Protein AF-A0AAX2LAJ4-F1 (afdb_monomer)

Radius of gyration: 14.24 Å; Cα contacts (8 Å, |Δi|>4): 104; chains: 1; bounding box: 36×34×36 Å

Mean predicted aligned error: 6.88 Å

Sequence (122 aa):
MNKNYQQSLKFINKSLQECPKALTLDIRMLKLNKLIIELISERISFTEFQNSLRNFEEEIPLIDDPWYKFQIVYNLQQFDDIPFVCEKTYIDDYQDGLTKYYLLIPYKKYNFCIGLSPNWRY

Secondary structure (DSSP, 8-state):
----HHHHHHHHHHHHHHS-TT-HHHHHHHHHHHHHHHHHTTSS-HHHHHHHHHHHHTTGGG---HHHHHHHHHHHTTTS-----S-THHHH----TT--SEEEEEETTEEEEEE--GGG--

Structure (mmCIF, N/CA/C/O backbone):
data_AF-A0AAX2LAJ4-F1
#
_entry.id   AF-A0AAX2LAJ4-F1
#
loop_
_atom_site.group_PDB
_atom_site.id
_atom_site.type_symbol
_atom_site.label_atom_id
_atom_site.label_alt_id
_atom_site.label_comp_id
_atom_site.label_asym_id
_atom_site.label_entity_id
_atom_site.label_seq_id
_atom_site.pdbx_PDB_ins_code
_atom_site.Cartn_x
_atom_site.Cartn_y
_atom_site.Cartn_z
_atom_site.occupancy
_atom_site.B_iso_or_equiv
_atom_site.auth_seq_id
_atom_site.auth_comp_id
_atom_site.auth_asym_id
_atom_site.auth_atom_id
_atom_site.pdbx_PDB_model_num
ATOM 1 N N . MET A 1 1 ? -2.413 -12.089 19.310 1.00 44.41 1 MET A N 1
ATOM 2 C CA . MET A 1 1 ? -1.116 -11.467 18.952 1.00 44.41 1 MET A CA 1
ATOM 3 C C . MET A 1 1 ? -1.279 -9.956 18.974 1.00 44.41 1 MET A C 1
ATOM 5 O O . MET A 1 1 ? -2.073 -9.453 18.191 1.00 44.41 1 MET A O 1
ATOM 9 N N . ASN A 1 2 ? -0.563 -9.239 19.845 1.00 51.16 2 ASN A N 1
ATOM 10 C CA . ASN A 1 2 ? -0.451 -7.781 19.725 1.00 51.16 2 ASN A CA 1
ATOM 11 C C . ASN A 1 2 ? 0.332 -7.476 18.444 1.00 51.16 2 ASN A C 1
ATOM 13 O O . ASN A 1 2 ? 1.515 -7.799 18.349 1.00 51.16 2 ASN A O 1
ATOM 17 N N . LYS A 1 3 ? -0.339 -6.926 17.430 1.00 67.56 3 LYS A N 1
ATOM 18 C CA . LYS A 1 3 ? 0.310 -6.558 16.169 1.00 67.56 3 LYS A CA 1
ATOM 19 C C . LYS A 1 3 ? 1.205 -5.344 16.426 1.00 67.56 3 LYS A C 1
ATOM 21 O O . LYS A 1 3 ? 0.714 -4.260 16.724 1.00 67.56 3 LYS A O 1
ATOM 26 N N . ASN A 1 4 ? 2.522 -5.534 16.350 1.00 84.94 4 ASN A N 1
ATOM 27 C CA . ASN A 1 4 ? 3.492 -4.469 16.599 1.00 84.94 4 ASN A CA 1
ATOM 28 C C . ASN A 1 4 ? 3.726 -3.639 15.325 1.00 84.94 4 ASN A C 1
ATOM 30 O O . ASN A 1 4 ? 4.725 -3.790 14.614 1.00 84.94 4 ASN A O 1
ATOM 34 N N . TYR A 1 5 ? 2.773 -2.761 15.015 1.00 88.38 5 TYR A N 1
ATOM 35 C CA . TYR A 1 5 ? 2.865 -1.887 13.845 1.00 88.38 5 TYR A CA 1
ATOM 36 C C . TYR A 1 5 ? 4.003 -0.864 13.959 1.00 88.38 5 TYR A C 1
ATOM 38 O O . TYR A 1 5 ? 4.616 -0.510 12.955 1.00 88.38 5 TYR A O 1
ATOM 46 N N . GLN A 1 6 ? 4.384 -0.469 15.178 1.00 89.25 6 GLN A N 1
ATOM 47 C CA . GLN A 1 6 ? 5.556 0.380 15.406 1.00 89.25 6 GLN A CA 1
ATOM 48 C C . GLN A 1 6 ? 6.851 -0.302 14.944 1.00 89.25 6 GLN A C 1
ATOM 50 O O . GLN A 1 6 ? 7.673 0.312 14.262 1.00 89.25 6 GLN A O 1
ATOM 55 N N . GLN A 1 7 ? 7.029 -1.580 15.278 1.00 91.75 7 GLN A N 1
ATOM 56 C CA . GLN A 1 7 ? 8.165 -2.368 14.806 1.00 91.75 7 GLN A CA 1
ATOM 57 C C . GLN A 1 7 ? 8.110 -2.582 13.289 1.00 91.75 7 GLN A C 1
ATOM 59 O O . GLN A 1 7 ? 9.142 -2.488 12.628 1.00 91.75 7 GLN A O 1
ATOM 64 N N . SER A 1 8 ? 6.914 -2.785 12.733 1.00 91.12 8 SER A N 1
ATOM 65 C CA . SER A 1 8 ? 6.714 -2.885 11.281 1.00 91.12 8 SER A CA 1
ATOM 66 C C . SER A 1 8 ? 7.184 -1.610 10.568 1.00 91.12 8 SER A C 1
ATOM 68 O O . SER A 1 8 ? 7.982 -1.688 9.639 1.00 91.12 8 SER A O 1
ATOM 70 N N . LEU A 1 9 ? 6.802 -0.426 11.063 1.00 93.69 9 LEU A N 1
ATOM 71 C CA . LEU A 1 9 ? 7.283 0.857 10.535 1.00 93.69 9 LEU A CA 1
ATOM 72 C C . LEU A 1 9 ? 8.797 1.020 10.672 1.00 93.69 9 LEU A C 1
ATOM 74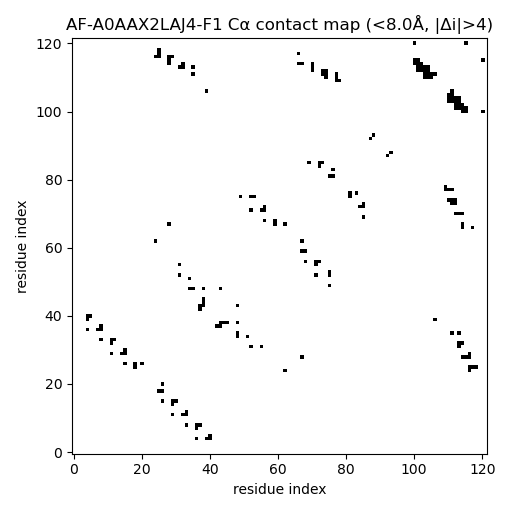 O O . LEU A 1 9 ? 9.436 1.551 9.766 1.00 93.69 9 LEU A O 1
ATOM 78 N N . LYS A 1 10 ? 9.392 0.568 11.784 1.00 94.06 10 LYS A N 1
ATOM 79 C CA . LYS A 1 10 ? 10.851 0.603 11.964 1.00 94.06 10 LYS A CA 1
ATOM 80 C C . LYS A 1 10 ? 11.556 -0.213 10.879 1.00 94.06 10 LYS A C 1
ATOM 82 O O . LYS A 1 10 ? 12.507 0.286 10.284 1.00 94.06 10 LYS A O 1
ATOM 87 N N . PHE A 1 11 ? 11.083 -1.429 10.608 1.00 93.06 11 PHE A N 1
ATOM 88 C CA . PHE A 1 11 ? 11.656 -2.272 9.560 1.00 93.06 11 PHE A CA 1
ATOM 89 C C . PHE A 1 11 ? 11.432 -1.690 8.168 1.00 93.06 11 PHE A C 1
ATOM 91 O O . PHE A 1 11 ? 12.395 -1.571 7.424 1.00 93.06 11 PHE A O 1
ATOM 98 N N . ILE A 1 12 ? 10.221 -1.226 7.851 1.00 93.88 12 ILE A N 1
ATOM 99 C CA . ILE A 1 12 ? 9.923 -0.606 6.552 1.00 93.88 12 ILE A CA 1
ATOM 100 C C . ILE A 1 12 ? 10.813 0.619 6.301 1.00 93.88 12 ILE A C 1
ATOM 102 O O . ILE A 1 12 ? 11.389 0.750 5.224 1.00 93.88 12 ILE A O 1
ATOM 106 N N . ASN A 1 13 ? 10.971 1.506 7.289 1.00 94.88 13 ASN A N 1
ATOM 107 C CA . ASN A 1 13 ? 11.835 2.680 7.145 1.00 94.88 13 ASN A CA 1
ATOM 108 C C . ASN A 1 13 ? 13.307 2.291 6.960 1.00 94.88 13 ASN A C 1
ATOM 110 O O . ASN A 1 13 ? 13.984 2.897 6.135 1.00 94.88 13 ASN A O 1
ATOM 114 N N . LYS A 1 14 ? 13.790 1.272 7.684 1.00 95.12 14 LYS A N 1
ATOM 115 C CA . LYS A 1 14 ? 15.147 0.744 7.497 1.00 95.12 14 LYS A CA 1
ATOM 116 C C . LYS A 1 14 ? 15.324 0.161 6.090 1.00 95.12 14 LYS A C 1
ATOM 118 O O . LYS A 1 14 ? 16.273 0.517 5.403 1.00 95.12 14 LYS A O 1
ATOM 123 N N . SER A 1 15 ? 14.375 -0.646 5.621 1.00 92.62 15 SER A N 1
ATOM 124 C CA . SER A 1 15 ? 14.391 -1.197 4.263 1.00 92.62 15 SER A CA 1
ATOM 125 C C . SER A 1 15 ? 14.383 -0.100 3.201 1.00 92.62 15 SER A C 1
ATOM 127 O O . SER A 1 15 ? 15.145 -0.187 2.253 1.00 92.62 15 SER A O 1
ATOM 129 N N . LEU A 1 16 ? 13.600 0.971 3.366 1.00 93.62 16 LEU A N 1
ATOM 130 C CA . LEU A 1 16 ? 13.609 2.113 2.441 1.00 93.62 16 LEU A CA 1
ATOM 131 C C . LEU A 1 16 ? 14.948 2.869 2.413 1.00 93.62 16 LEU A C 1
ATOM 133 O O . LEU A 1 16 ? 15.272 3.476 1.396 1.00 93.62 16 LEU A O 1
ATOM 137 N N . GLN A 1 17 ? 15.704 2.861 3.513 1.00 94.69 17 GLN A N 1
ATOM 138 C CA . GLN A 1 17 ? 17.035 3.472 3.584 1.00 94.69 17 GLN A CA 1
ATOM 139 C C . GLN A 1 17 ? 18.112 2.594 2.938 1.00 94.69 17 GLN A C 1
ATOM 141 O O . GLN A 1 17 ? 19.025 3.118 2.306 1.00 94.69 17 GLN A O 1
ATOM 146 N N . GLU A 1 18 ? 18.009 1.276 3.108 1.00 92.88 18 GLU A N 1
ATOM 147 C CA . GLU A 1 18 ? 19.014 0.308 2.652 1.00 92.88 18 GLU A CA 1
ATOM 148 C C . GLU A 1 18 ? 18.750 -0.216 1.232 1.00 92.88 18 GLU A C 1
ATOM 150 O O . GLU A 1 18 ? 19.674 -0.696 0.577 1.00 92.88 18 GLU A O 1
ATOM 155 N N . CYS A 1 19 ? 17.512 -0.122 0.734 1.00 89.31 19 CYS A N 1
ATOM 156 C CA . CYS A 1 19 ? 17.139 -0.618 -0.586 1.00 89.31 19 CYS A CA 1
ATOM 157 C C . CYS A 1 19 ? 17.902 0.141 -1.691 1.00 89.31 19 CYS A C 1
ATOM 159 O O . CYS A 1 19 ? 17.824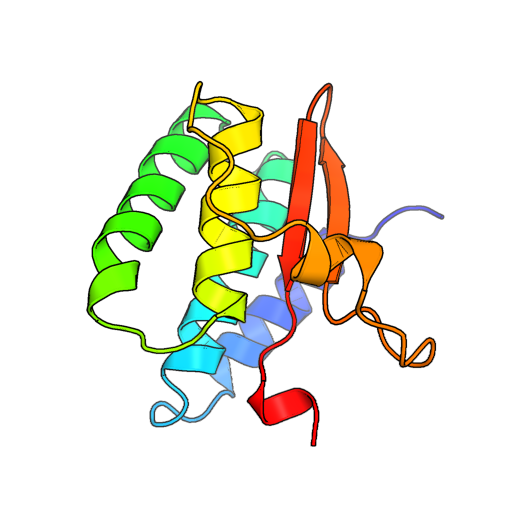 1.375 -1.760 1.00 89.31 19 CYS A O 1
ATOM 161 N N . PRO A 1 20 ? 18.627 -0.567 -2.580 1.00 91.50 20 PRO A N 1
ATOM 162 C CA . PRO A 1 20 ? 19.291 0.053 -3.717 1.00 91.50 20 PRO A CA 1
ATOM 163 C C . PRO A 1 20 ? 18.316 0.874 -4.562 1.00 91.50 20 PRO A C 1
ATOM 165 O O . PRO A 1 20 ? 17.264 0.387 -4.965 1.00 91.50 20 PRO A O 1
ATOM 168 N N . LYS A 1 21 ? 18.698 2.106 -4.916 1.00 89.06 21 LYS A N 1
ATOM 169 C CA . LYS A 1 21 ? 17.843 3.029 -5.690 1.00 89.06 21 LYS A CA 1
ATOM 170 C C . LYS A 1 21 ? 17.405 2.485 -7.057 1.00 89.06 21 LYS A C 1
ATOM 172 O O . LYS A 1 21 ? 16.408 2.951 -7.594 1.00 89.06 21 LYS A O 1
ATOM 177 N N . ALA A 1 22 ? 18.152 1.526 -7.608 1.00 89.06 22 ALA A N 1
ATOM 178 C CA . ALA A 1 22 ? 17.820 0.844 -8.856 1.00 89.06 22 ALA A CA 1
ATOM 179 C C . ALA A 1 22 ? 16.593 -0.081 -8.730 1.00 89.06 22 ALA A C 1
ATOM 181 O O . ALA A 1 22 ? 15.932 -0.345 -9.729 1.00 89.06 22 ALA A O 1
ATOM 182 N N . LEU A 1 23 ? 16.259 -0.538 -7.518 1.00 88.31 23 LEU A N 1
ATOM 183 C CA . LEU A 1 23 ? 15.092 -1.376 -7.235 1.00 88.31 23 LEU A CA 1
ATOM 184 C C . LEU A 1 23 ? 13.836 -0.508 -7.076 1.00 88.31 23 LEU A C 1
ATOM 186 O O . LEU A 1 23 ? 13.249 -0.379 -6.000 1.00 88.31 23 LEU A O 1
ATOM 190 N N . THR A 1 24 ? 13.450 0.160 -8.161 1.00 88.69 24 THR A N 1
ATOM 191 C CA . THR A 1 24 ? 12.367 1.152 -8.161 1.00 88.69 24 THR A CA 1
ATOM 192 C C . THR A 1 24 ? 11.028 0.548 -7.740 1.00 88.69 24 THR A C 1
ATOM 194 O O . THR A 1 24 ? 10.345 1.141 -6.905 1.00 88.69 24 THR A O 1
ATOM 197 N N . LEU A 1 25 ? 10.678 -0.642 -8.239 1.00 88.25 25 LEU A N 1
ATOM 198 C CA . LEU A 1 25 ? 9.447 -1.354 -7.878 1.00 88.25 25 LEU A CA 1
ATOM 199 C C . LEU A 1 25 ? 9.405 -1.716 -6.386 1.00 88.25 25 LEU A C 1
ATOM 201 O O . LEU A 1 25 ? 8.407 -1.455 -5.716 1.00 88.25 25 LEU A O 1
ATOM 205 N N . ASP A 1 26 ? 10.504 -2.237 -5.837 1.00 88.81 26 ASP A N 1
ATOM 206 C CA . ASP A 1 26 ? 10.627 -2.564 -4.414 1.00 88.81 26 ASP A CA 1
ATOM 207 C C . ASP A 1 26 ? 10.400 -1.340 -3.530 1.00 88.81 26 ASP A C 1
ATOM 209 O O . ASP A 1 26 ? 9.639 -1.390 -2.564 1.00 88.81 26 ASP A O 1
ATOM 213 N N . ILE A 1 27 ? 11.023 -0.213 -3.886 1.00 91.88 27 ILE A N 1
ATOM 214 C CA . ILE A 1 27 ? 10.857 1.052 -3.169 1.00 91.88 27 ILE A CA 1
ATOM 215 C C . ILE A 1 27 ? 9.394 1.504 -3.222 1.00 91.88 27 ILE A C 1
ATOM 217 O O . ILE A 1 27 ? 8.858 1.960 -2.209 1.00 91.88 27 ILE A O 1
ATOM 221 N N . ARG A 1 28 ? 8.729 1.381 -4.377 1.00 92.12 28 ARG A N 1
ATOM 222 C CA . ARG A 1 28 ? 7.311 1.737 -4.540 1.00 92.12 28 ARG A CA 1
ATOM 223 C C . ARG A 1 28 ? 6.408 0.857 -3.678 1.00 92.12 28 ARG A C 1
ATOM 225 O O . ARG A 1 28 ? 5.609 1.393 -2.912 1.00 92.12 28 ARG A O 1
ATOM 232 N N . MET A 1 29 ? 6.593 -0.461 -3.708 1.00 91.69 29 MET A N 1
ATOM 233 C CA . MET A 1 29 ? 5.831 -1.392 -2.870 1.00 91.69 29 MET A CA 1
ATOM 234 C C . MET A 1 29 ? 6.088 -1.184 -1.373 1.00 91.69 29 MET A C 1
ATOM 236 O O . MET A 1 29 ? 5.147 -1.188 -0.581 1.00 91.69 29 MET A O 1
ATOM 240 N N . LEU A 1 30 ? 7.333 -0.916 -0.964 1.00 93.31 30 LEU A N 1
ATOM 241 C CA . LEU A 1 30 ? 7.659 -0.574 0.425 1.00 93.31 30 LEU A CA 1
ATOM 242 C C . LEU A 1 30 ? 6.962 0.714 0.875 1.00 93.31 30 LEU A C 1
ATOM 244 O O . LEU A 1 30 ? 6.467 0.773 2.001 1.00 93.31 30 LEU A O 1
ATOM 248 N N . LYS A 1 31 ? 6.886 1.736 0.012 1.00 95.31 31 LYS A N 1
ATOM 249 C CA . LYS A 1 31 ? 6.143 2.972 0.302 1.00 95.31 31 LYS A CA 1
ATOM 250 C C . LYS A 1 31 ? 4.636 2.725 0.409 1.00 95.31 31 LYS A C 1
ATOM 252 O O . LYS A 1 31 ? 4.016 3.264 1.321 1.00 95.31 31 LYS A O 1
ATOM 257 N N . LEU A 1 32 ? 4.062 1.887 -0.453 1.00 95.38 32 LEU A N 1
ATOM 258 C CA . LEU A 1 32 ? 2.647 1.517 -0.377 1.00 95.38 32 LEU A CA 1
ATOM 259 C C . LEU A 1 32 ? 2.336 0.739 0.913 1.00 95.38 32 LEU A C 1
ATOM 261 O O . LEU A 1 32 ? 1.395 1.066 1.634 1.00 95.38 32 LEU A O 1
ATOM 265 N N . ASN A 1 33 ? 3.183 -0.229 1.274 1.00 94.88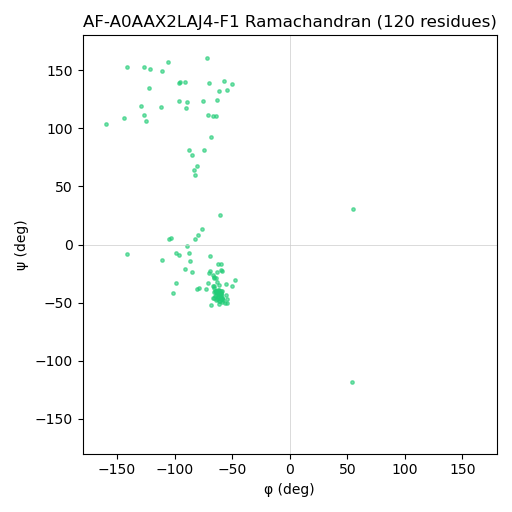 33 ASN A N 1
ATOM 266 C CA . ASN A 1 33 ? 3.080 -0.937 2.550 1.00 94.88 33 ASN A CA 1
ATOM 267 C C . ASN A 1 33 ? 3.199 0.024 3.737 1.00 94.88 33 ASN A C 1
ATOM 269 O O . ASN A 1 33 ? 2.423 -0.073 4.686 1.00 94.88 33 ASN A O 1
ATOM 273 N N . LYS A 1 34 ? 4.145 0.970 3.682 1.00 96.31 34 LYS A N 1
ATOM 274 C CA . LYS A 1 34 ? 4.309 2.003 4.710 1.00 96.31 34 LYS A CA 1
ATOM 275 C C . LYS A 1 34 ? 3.018 2.791 4.911 1.00 96.31 34 LYS A C 1
ATOM 277 O O . LYS A 1 34 ? 2.566 2.888 6.046 1.00 96.31 34 LYS A O 1
ATOM 282 N N . LEU A 1 35 ? 2.425 3.279 3.822 1.00 97.56 35 LEU A N 1
ATOM 283 C CA . LEU A 1 35 ? 1.198 4.073 3.831 1.00 97.56 35 LEU A CA 1
ATOM 284 C C . LEU A 1 35 ? 0.052 3.334 4.549 1.00 97.56 35 LEU A C 1
ATOM 286 O O . LEU A 1 35 ? -0.635 3.903 5.395 1.00 97.56 35 LEU A O 1
ATOM 290 N N . ILE A 1 36 ? -0.106 2.037 4.274 1.00 96.19 36 ILE A N 1
ATOM 291 C CA . ILE A 1 36 ? -1.122 1.188 4.915 1.00 96.19 36 ILE A CA 1
ATOM 292 C C . ILE A 1 36 ? -0.844 1.020 6.412 1.00 96.19 36 ILE A C 1
ATOM 294 O O . ILE A 1 36 ? -1.747 1.170 7.235 1.00 96.19 36 ILE A O 1
ATOM 298 N N . ILE A 1 37 ? 0.405 0.736 6.793 1.00 95.69 37 ILE A N 1
ATOM 299 C CA . ILE A 1 37 ? 0.766 0.586 8.208 1.00 95.69 37 ILE A CA 1
ATOM 300 C C . ILE A 1 37 ? 0.626 1.916 8.960 1.00 95.69 37 ILE A C 1
ATOM 302 O O . ILE A 1 37 ? 0.214 1.904 10.120 1.00 95.69 37 ILE A O 1
ATOM 306 N N . GLU A 1 38 ? 0.922 3.055 8.333 1.00 96.75 38 GLU A N 1
ATOM 307 C CA . GLU A 1 38 ? 0.707 4.384 8.916 1.00 96.75 38 GLU A CA 1
ATOM 308 C C . GLU A 1 38 ? -0.777 4.651 9.181 1.00 96.75 38 GLU A C 1
ATOM 310 O O . GLU A 1 38 ? -1.106 5.117 10.274 1.00 96.75 38 GLU A O 1
ATOM 315 N N . LEU A 1 39 ? -1.668 4.273 8.255 1.00 96.69 39 LEU A N 1
ATOM 316 C CA . LEU A 1 39 ? -3.116 4.354 8.467 1.00 96.69 39 LEU A CA 1
ATOM 317 C C . LEU A 1 39 ? -3.562 3.472 9.639 1.00 96.69 39 LEU A C 1
ATOM 319 O O . LEU A 1 39 ? -4.256 3.932 10.544 1.00 96.69 39 LEU A O 1
ATOM 323 N N . ILE A 1 40 ? -3.162 2.199 9.638 1.00 94.12 40 ILE A N 1
ATOM 324 C CA . ILE A 1 40 ? -3.583 1.227 10.660 1.00 94.12 40 ILE A CA 1
ATOM 325 C C . ILE A 1 40 ? -3.033 1.594 12.043 1.00 94.12 40 ILE A C 1
ATOM 327 O O . ILE A 1 40 ? -3.656 1.297 13.060 1.00 94.12 40 ILE A O 1
ATOM 331 N N . SER A 1 41 ? -1.876 2.256 12.079 1.00 93.19 41 SER A N 1
ATOM 332 C CA . SER A 1 41 ? -1.272 2.797 13.300 1.00 93.19 41 SER A CA 1
ATOM 333 C C . SER A 1 41 ? -1.850 4.154 13.713 1.00 93.19 41 SER A C 1
ATOM 335 O O . SER A 1 41 ? -1.306 4.764 14.631 1.00 93.19 41 SER A O 1
ATOM 337 N N . GLU A 1 42 ? -2.872 4.652 13.010 1.00 93.44 42 GLU A N 1
ATOM 338 C CA . GLU A 1 42 ? -3.520 5.952 13.236 1.00 93.44 42 GLU A CA 1
ATOM 339 C C . GLU A 1 42 ? -2.542 7.142 13.216 1.00 93.44 42 GLU A C 1
ATOM 341 O O . GLU A 1 42 ? -2.745 8.151 13.886 1.00 93.44 42 GLU A O 1
ATOM 346 N N . ARG A 1 43 ? -1.459 7.030 12.435 1.00 95.69 43 ARG A N 1
ATOM 347 C CA . ARG A 1 43 ? -0.474 8.109 12.235 1.00 95.69 43 ARG A CA 1
ATOM 348 C C . ARG A 1 43 ? -0.873 9.083 11.138 1.00 95.69 43 ARG A C 1
ATOM 350 O O . ARG A 1 43 ? -0.393 10.210 11.134 1.00 95.69 43 ARG A O 1
ATOM 357 N N . ILE A 1 44 ? -1.709 8.619 10.219 1.00 97.38 44 ILE A N 1
ATOM 358 C CA . ILE A 1 44 ? -2.353 9.424 9.187 1.00 97.38 44 ILE A CA 1
ATOM 359 C C . ILE A 1 44 ? -3.857 9.186 9.256 1.00 97.38 44 ILE A C 1
ATOM 361 O O . ILE A 1 44 ? -4.329 8.127 9.682 1.00 97.38 44 ILE A O 1
ATOM 365 N N . SER A 1 45 ? -4.613 10.182 8.826 1.00 96.75 45 SER A N 1
ATOM 366 C CA . SER A 1 45 ? -6.054 10.089 8.669 1.00 96.75 45 SER A CA 1
ATOM 367 C C . SER A 1 45 ? -6.434 9.211 7.475 1.00 96.75 45 SER A C 1
ATOM 369 O O . SER A 1 45 ? -5.663 8.987 6.540 1.00 96.75 45 SER A O 1
ATOM 371 N N . 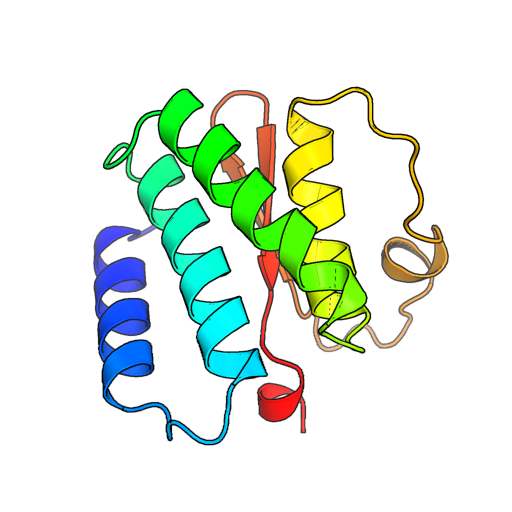PHE A 1 46 ? -7.682 8.743 7.481 1.00 95.06 46 PHE A N 1
ATOM 372 C CA . PHE A 1 46 ? -8.240 8.005 6.352 1.00 95.06 46 PHE A CA 1
ATOM 373 C C . PHE A 1 46 ? -8.245 8.843 5.065 1.00 95.06 46 PHE A C 1
ATOM 375 O O . PHE A 1 46 ? -7.880 8.341 4.011 1.00 95.06 46 PHE A O 1
ATOM 382 N N . THR A 1 47 ? -8.573 10.134 5.154 1.00 94.56 47 THR A N 1
ATOM 383 C CA . THR A 1 47 ? -8.571 11.048 4.004 1.00 94.56 47 THR A CA 1
ATOM 384 C C . THR A 1 47 ? -7.169 11.232 3.416 1.00 94.56 47 THR A C 1
ATOM 386 O O . THR A 1 47 ? -6.998 11.177 2.201 1.00 94.56 47 THR A O 1
ATOM 389 N N . GLU A 1 48 ? -6.145 11.399 4.261 1.00 96.56 48 GLU A N 1
ATOM 390 C CA . GLU A 1 48 ? -4.745 11.472 3.810 1.00 96.56 48 GLU A CA 1
ATOM 391 C C . GLU A 1 48 ? -4.300 10.176 3.129 1.00 96.56 48 GLU A C 1
ATOM 393 O O . GLU A 1 48 ? -3.609 10.222 2.109 1.00 96.56 48 GLU A O 1
ATOM 398 N N . PHE A 1 49 ? -4.727 9.025 3.655 1.00 96.81 49 PHE A N 1
ATOM 399 C CA . PHE A 1 49 ? -4.485 7.729 3.034 1.00 96.81 49 PHE A CA 1
ATOM 400 C C . PHE A 1 49 ? -5.131 7.627 1.648 1.00 96.81 49 PHE A C 1
ATOM 402 O O . PHE A 1 49 ? -4.449 7.256 0.698 1.00 96.81 49 PHE A O 1
ATOM 409 N N . GLN A 1 50 ? -6.411 7.995 1.515 1.00 94.75 50 GLN A N 1
ATOM 410 C CA . GLN A 1 50 ? -7.136 7.955 0.239 1.00 94.75 50 GLN A CA 1
ATOM 411 C C . GLN A 1 50 ? -6.451 8.821 -0.821 1.00 94.75 50 GLN A C 1
ATOM 413 O O . GLN A 1 50 ? -6.165 8.343 -1.915 1.00 94.75 50 GLN A O 1
ATOM 418 N N . ASN A 1 51 ? -6.129 10.071 -0.476 1.00 93.56 51 ASN A N 1
ATOM 419 C CA . ASN A 1 51 ? -5.442 10.991 -1.383 1.00 93.56 51 ASN A CA 1
ATOM 420 C C . ASN A 1 51 ? -4.065 10.453 -1.788 1.00 93.56 51 ASN A C 1
ATOM 422 O O . ASN A 1 51 ? -3.700 10.487 -2.959 1.00 93.56 51 ASN A O 1
ATOM 426 N N . SER A 1 52 ? -3.312 9.913 -0.826 1.00 96.31 52 SER A N 1
ATOM 427 C CA . SER A 1 52 ? -1.998 9.334 -1.102 1.00 96.31 52 SER A CA 1
ATOM 428 C C . SER A 1 52 ? -2.097 8.101 -1.996 1.00 96.31 52 SER A C 1
ATOM 430 O O . SER A 1 52 ? -1.270 7.947 -2.886 1.00 96.31 52 SER A O 1
ATOM 432 N N . LEU A 1 53 ? -3.099 7.238 -1.793 1.00 95.00 53 LEU A N 1
ATOM 433 C CA . LEU A 1 53 ? -3.287 6.023 -2.586 1.00 95.00 53 LEU A CA 1
ATOM 434 C C . LEU A 1 53 ? -3.653 6.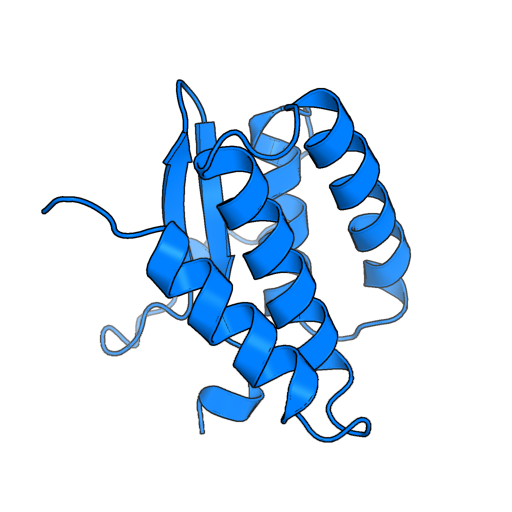334 -4.044 1.00 95.00 53 LEU A C 1
ATOM 436 O O . LEU A 1 53 ? -3.165 5.645 -4.935 1.00 95.00 53 LEU A O 1
ATOM 440 N N . ARG A 1 54 ? -4.425 7.398 -4.305 1.00 92.00 54 ARG A N 1
ATOM 441 C CA . ARG A 1 54 ? -4.702 7.861 -5.679 1.00 92.00 54 ARG A CA 1
ATOM 442 C C . ARG A 1 54 ? -3.430 8.273 -6.425 1.00 92.00 54 ARG A C 1
ATOM 444 O O . ARG A 1 54 ? -3.288 7.952 -7.595 1.00 92.00 54 ARG A O 1
ATOM 451 N N . ASN A 1 55 ? -2.445 8.858 -5.742 1.00 91.56 55 ASN A N 1
ATOM 452 C CA . ASN A 1 55 ? -1.153 9.151 -6.378 1.00 91.56 55 ASN A CA 1
ATOM 453 C C . ASN A 1 55 ? -0.416 7.871 -6.819 1.00 91.56 55 ASN A C 1
ATOM 455 O O . ASN A 1 55 ? 0.301 7.894 -7.811 1.00 91.56 55 ASN A O 1
ATOM 459 N N . PHE A 1 56 ? -0.575 6.749 -6.104 1.00 92.19 56 PHE A N 1
ATOM 460 C CA . PHE A 1 56 ? -0.024 5.460 -6.550 1.00 92.19 56 PHE A CA 1
ATOM 461 C C . PHE A 1 56 ? -0.786 4.905 -7.764 1.00 92.19 56 PHE A C 1
ATOM 463 O O . PHE A 1 56 ? -0.175 4.266 -8.618 1.00 92.19 56 PHE A O 1
ATOM 470 N N . GLU A 1 57 ? -2.096 5.151 -7.861 1.00 88.50 57 GLU A N 1
ATOM 471 C CA . GLU A 1 57 ? -2.928 4.752 -9.006 1.00 88.50 57 GLU A CA 1
ATOM 472 C C . GLU A 1 57 ? -2.444 5.382 -10.315 1.00 88.50 57 GLU A C 1
ATOM 474 O O . GLU A 1 57 ? -2.301 4.686 -11.320 1.00 88.50 57 GLU A O 1
ATOM 479 N N . GLU A 1 58 ? -2.102 6.671 -10.282 1.00 87.50 58 GLU A N 1
ATOM 480 C CA . GLU A 1 58 ? -1.548 7.402 -11.430 1.00 87.50 58 GLU A CA 1
ATOM 481 C C . GLU A 1 58 ? -0.224 6.803 -11.941 1.00 87.50 58 GLU A C 1
ATOM 483 O O . GLU A 1 58 ? 0.142 6.991 -13.101 1.00 87.50 58 GLU A O 1
ATOM 488 N N . GLU A 1 59 ? 0.487 6.043 -11.104 1.00 86.44 59 GLU A N 1
ATOM 489 C CA . GLU A 1 59 ? 1.748 5.386 -11.458 1.00 86.44 59 GLU A CA 1
ATOM 490 C C . GLU A 1 59 ? 1.551 4.009 -12.106 1.00 86.44 59 GLU A C 1
ATOM 492 O O . GLU A 1 59 ? 2.497 3.486 -12.696 1.00 86.44 59 GLU A O 1
ATOM 497 N N . ILE A 1 60 ? 0.350 3.417 -12.035 1.00 82.31 60 ILE A N 1
ATOM 498 C CA . ILE A 1 60 ? 0.062 2.086 -12.600 1.00 82.31 60 ILE A CA 1
ATOM 499 C C . ILE A 1 60 ? 0.430 1.994 -14.090 1.00 82.31 60 ILE A C 1
ATOM 501 O O . ILE A 1 60 ? 1.106 1.033 -14.451 1.00 82.31 60 ILE A O 1
ATOM 505 N N . PRO A 1 61 ? 0.068 2.952 -14.972 1.00 80.88 61 PRO A N 1
ATOM 506 C CA . PRO A 1 61 ? 0.425 2.871 -16.392 1.00 80.88 61 PRO A CA 1
ATOM 507 C C . PRO A 1 61 ? 1.937 2.890 -16.660 1.00 80.88 61 PRO A C 1
ATOM 509 O O . PRO A 1 61 ? 2.366 2.558 -17.761 1.00 80.88 61 PRO A O 1
ATOM 512 N N . LEU A 1 62 ? 2.742 3.304 -15.676 1.00 83.62 62 LEU A N 1
ATOM 513 C CA . LEU A 1 62 ? 4.197 3.415 -15.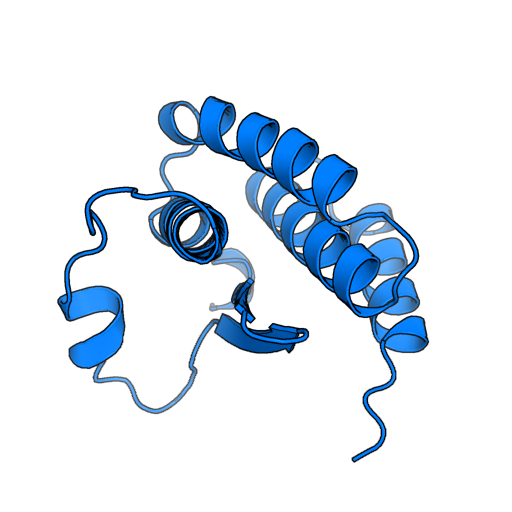773 1.00 83.62 62 LEU A CA 1
ATOM 514 C C . LEU A 1 62 ? 4.924 2.181 -15.214 1.00 83.62 62 LEU A C 1
ATOM 516 O O . LEU A 1 62 ? 6.144 2.086 -15.349 1.00 83.62 62 LEU A O 1
ATOM 520 N N . ILE A 1 63 ? 4.206 1.267 -14.554 1.00 80.69 63 ILE A N 1
ATOM 521 C CA . ILE A 1 63 ? 4.762 0.108 -13.852 1.00 80.69 63 ILE A CA 1
ATOM 522 C C . ILE A 1 63 ? 4.086 -1.159 -14.381 1.00 80.69 63 ILE A C 1
ATOM 524 O O . ILE A 1 63 ? 2.944 -1.460 -14.041 1.00 80.69 63 ILE A O 1
ATOM 528 N N . ASP A 1 64 ? 4.823 -1.928 -15.180 1.00 75.06 64 ASP A N 1
ATOM 529 C CA . ASP A 1 64 ? 4.366 -3.210 -15.729 1.00 75.06 64 ASP A CA 1
ATOM 530 C C . ASP A 1 64 ? 4.559 -4.354 -14.715 1.00 75.06 64 ASP A C 1
ATOM 532 O O . ASP A 1 64 ? 5.324 -5.291 -14.934 1.00 75.06 64 ASP A O 1
ATOM 536 N N . ASP A 1 65 ? 3.917 -4.235 -13.544 1.00 80.94 65 ASP A N 1
ATOM 537 C CA . ASP A 1 65 ? 3.875 -5.300 -12.537 1.00 80.94 65 ASP A CA 1
ATOM 538 C C . ASP A 1 65 ? 2.431 -5.588 -12.084 1.00 80.94 65 ASP A C 1
ATOM 540 O O . ASP A 1 65 ? 1.760 -4.718 -11.508 1.00 80.94 65 ASP A O 1
ATOM 544 N N . PRO A 1 66 ? 1.930 -6.821 -12.294 1.00 78.62 66 PRO A N 1
ATOM 545 C CA . PRO A 1 66 ? 0.550 -7.169 -11.972 1.00 78.62 66 PRO A CA 1
ATOM 546 C C . PRO A 1 66 ? 0.269 -7.142 -10.465 1.00 78.62 66 PRO A C 1
ATOM 548 O O . PRO A 1 66 ? -0.867 -6.898 -10.060 1.00 78.62 66 PRO A O 1
ATOM 551 N N . TRP A 1 67 ? 1.282 -7.345 -9.618 1.00 80.62 67 TRP A N 1
ATOM 552 C CA . TRP A 1 67 ? 1.102 -7.396 -8.167 1.00 80.62 67 TRP A CA 1
ATOM 553 C C . TRP A 1 67 ? 1.019 -6.018 -7.529 1.00 80.62 67 TRP A C 1
ATOM 555 O O . TRP A 1 67 ? 0.207 -5.802 -6.630 1.00 80.62 67 TRP A O 1
ATOM 565 N N . TYR A 1 68 ? 1.815 -5.078 -8.019 1.00 85.06 68 TYR A N 1
ATOM 566 C CA . TYR A 1 68 ? 1.718 -3.673 -7.670 1.00 85.06 68 TYR A CA 1
ATOM 567 C C . TYR A 1 68 ? 0.349 -3.114 -8.059 1.00 85.06 68 TYR A C 1
ATOM 569 O O . TYR A 1 68 ? -0.348 -2.534 -7.221 1.00 85.06 68 TYR A O 1
ATOM 577 N N . LYS A 1 69 ? -0.087 -3.385 -9.298 1.00 86.06 69 LYS A N 1
ATOM 578 C CA . LYS A 1 69 ? -1.424 -3.016 -9.773 1.00 86.06 69 LYS A CA 1
ATOM 579 C C . LYS A 1 69 ? -2.521 -3.631 -8.903 1.00 86.06 69 LYS A C 1
ATOM 581 O O . LYS A 1 69 ? -3.420 -2.912 -8.468 1.00 86.06 69 LYS A O 1
ATOM 586 N N . PHE A 1 70 ? -2.434 -4.930 -8.611 1.00 85.06 70 PHE A N 1
ATOM 587 C CA . PHE A 1 70 ? -3.374 -5.615 -7.722 1.00 85.06 70 PHE A CA 1
ATOM 588 C C . PHE A 1 70 ? -3.473 -4.923 -6.364 1.00 85.06 70 PHE A C 1
ATOM 590 O O . PHE A 1 70 ? -4.574 -4.609 -5.915 1.00 85.06 70 PHE A O 1
ATOM 597 N N . GLN A 1 71 ? -2.332 -4.652 -5.727 1.00 88.81 71 GLN A N 1
ATOM 598 C CA . GLN A 1 71 ? -2.302 -4.070 -4.394 1.00 88.81 71 GLN A CA 1
ATOM 599 C C . GLN A 1 71 ? -2.995 -2.701 -4.359 1.00 88.81 71 GLN A C 1
ATOM 601 O O . GLN A 1 71 ? -3.743 -2.423 -3.423 1.00 88.81 71 GLN A O 1
ATOM 606 N N . ILE A 1 72 ? -2.785 -1.849 -5.364 1.00 91.06 72 ILE A N 1
ATOM 607 C CA . ILE A 1 72 ? -3.423 -0.527 -5.423 1.00 91.06 72 ILE A CA 1
ATOM 608 C C . ILE A 1 72 ? -4.930 -0.657 -5.648 1.00 91.06 72 ILE A C 1
ATOM 610 O O . ILE A 1 72 ? -5.708 -0.125 -4.857 1.00 91.06 72 ILE A O 1
ATOM 614 N N . VAL A 1 73 ? -5.342 -1.407 -6.675 1.00 88.00 73 VAL A N 1
ATOM 615 C CA . VAL A 1 73 ? -6.758 -1.559 -7.046 1.00 88.00 73 VAL A CA 1
ATOM 616 C C . VAL A 1 73 ? -7.561 -2.174 -5.903 1.00 88.00 73 VAL A C 1
ATOM 618 O O . VAL A 1 73 ? -8.606 -1.643 -5.530 1.00 88.00 73 VAL A O 1
ATOM 621 N N . TYR A 1 74 ? -7.045 -3.241 -5.287 1.00 89.12 74 TYR A N 1
ATOM 622 C CA . TYR A 1 74 ? -7.699 -3.892 -4.153 1.00 89.12 74 TYR A CA 1
ATOM 623 C C . TYR A 1 74 ? -7.898 -2.929 -2.971 1.00 89.12 74 TYR A C 1
ATOM 625 O O . TYR A 1 74 ? -8.934 -2.949 -2.303 1.00 89.12 74 TYR A O 1
ATOM 633 N N . ASN A 1 75 ? -6.904 -2.077 -2.697 1.00 92.88 75 ASN A N 1
ATOM 634 C CA . ASN A 1 75 ? -6.975 -1.118 -1.599 1.00 92.88 75 ASN A CA 1
ATOM 635 C C . ASN A 1 75 ? -7.933 0.043 -1.887 1.00 92.88 75 ASN A C 1
ATOM 637 O O . ASN A 1 75 ? -8.650 0.447 -0.974 1.00 92.88 75 ASN A O 1
ATOM 641 N N . LEU A 1 76 ? -7.984 0.552 -3.123 1.00 91.88 76 LEU A N 1
ATOM 642 C CA . LEU A 1 76 ? -8.935 1.598 -3.519 1.00 91.88 76 LEU A CA 1
ATOM 643 C C . LEU A 1 76 ? -10.387 1.104 -3.423 1.00 91.88 76 LEU A C 1
ATOM 645 O O . LEU A 1 76 ? -11.251 1.795 -2.889 1.00 91.88 76 LEU A O 1
ATOM 649 N N . GLN A 1 77 ? -10.642 -0.139 -3.835 1.00 89.06 77 GLN A N 1
ATOM 650 C CA . GLN A 1 77 ? -11.962 -0.778 -3.750 1.00 89.06 77 GLN A CA 1
ATOM 651 C C . GLN A 1 77 ? -12.526 -0.900 -2.337 1.00 89.06 77 GLN A C 1
ATOM 653 O O . GLN A 1 77 ? -13.721 -1.126 -2.166 1.00 89.06 77 GLN A O 1
ATOM 658 N N . GLN A 1 78 ? -11.695 -0.761 -1.303 1.00 89.56 78 GLN A N 1
ATOM 659 C CA . GLN A 1 78 ? -12.206 -0.758 0.064 1.00 89.56 78 GLN A CA 1
ATOM 660 C C . GLN A 1 78 ? -13.139 0.434 0.319 1.00 89.56 78 GLN A C 1
ATOM 662 O O . GLN A 1 78 ? -13.959 0.366 1.232 1.00 89.56 78 GLN A O 1
ATOM 667 N N . PHE A 1 79 ? -13.024 1.521 -0.449 1.00 88.06 79 PHE A N 1
ATOM 668 C CA . PHE A 1 79 ? -13.769 2.757 -0.205 1.00 88.06 79 PHE A CA 1
ATOM 669 C C . PHE A 1 79 ? -14.276 3.479 -1.457 1.00 88.06 79 PHE A C 1
ATOM 671 O O . PHE A 1 79 ? -15.053 4.419 -1.303 1.00 88.06 79 PHE A O 1
ATOM 678 N N . ASP A 1 80 ? -13.885 3.042 -2.652 1.00 81.31 80 ASP A N 1
ATOM 679 C CA . ASP A 1 80 ? -14.436 3.513 -3.920 1.00 81.31 80 ASP A CA 1
ATOM 680 C C . ASP A 1 80 ? -15.263 2.409 -4.597 1.00 81.31 80 ASP A C 1
ATOM 682 O O . ASP A 1 80 ? -14.958 1.221 -4.482 1.00 81.31 80 ASP A O 1
ATOM 686 N N . ASP A 1 81 ? -16.285 2.810 -5.357 1.00 73.12 81 ASP A N 1
ATOM 687 C CA . ASP A 1 81 ? -17.069 1.912 -6.213 1.00 73.12 81 ASP A CA 1
ATOM 688 C C . ASP A 1 81 ? -16.313 1.648 -7.528 1.00 73.12 81 ASP A C 1
ATOM 690 O O . ASP A 1 81 ? -16.653 2.156 -8.597 1.00 73.12 81 ASP A O 1
ATOM 694 N N . ILE A 1 82 ? -15.186 0.937 -7.420 1.00 67.00 82 ILE A N 1
ATOM 695 C CA . ILE A 1 82 ? -14.317 0.602 -8.553 1.00 67.00 82 ILE A CA 1
ATOM 696 C C . ILE A 1 82 ? -14.673 -0.801 -9.052 1.00 67.00 82 ILE A C 1
ATOM 698 O O . ILE A 1 82 ? -14.567 -1.760 -8.276 1.00 67.00 82 ILE A O 1
ATOM 702 N N . PRO A 1 83 ? -15.017 -0.964 -10.348 1.00 58.78 83 PRO A N 1
ATOM 703 C CA . PRO A 1 83 ? -15.262 -2.272 -10.940 1.00 58.78 83 PRO A CA 1
ATOM 704 C C . PRO A 1 83 ? -14.113 -3.235 -10.639 1.00 58.78 83 PRO A C 1
ATOM 706 O O . PRO A 1 83 ? -12.942 -2.864 -10.706 1.00 58.78 83 PRO A O 1
ATOM 709 N N . PHE A 1 84 ? -14.427 -4.484 -10.301 1.00 58.19 84 PHE A N 1
ATOM 710 C CA . PHE A 1 84 ? -13.408 -5.498 -10.043 1.00 58.19 84 PHE A CA 1
ATOM 711 C C . PHE A 1 84 ? -12.662 -5.861 -11.330 1.00 58.19 84 PHE A C 1
ATOM 713 O O . PHE A 1 84 ? -13.105 -6.710 -12.092 1.00 58.19 84 PHE A O 1
ATOM 720 N N . VAL A 1 85 ? -11.538 -5.176 -11.582 1.00 55.03 85 VAL A N 1
ATOM 721 C CA . VAL A 1 85 ? -10.642 -5.437 -12.729 1.00 55.03 85 VAL A CA 1
ATOM 722 C C . VAL A 1 85 ? -9.597 -6.506 -12.400 1.00 55.03 85 VAL A C 1
ATOM 724 O O . VAL A 1 85 ? -8.847 -6.936 -13.270 1.00 55.03 85 VAL A O 1
ATOM 727 N N . CYS A 1 86 ? -9.508 -6.943 -11.143 1.00 53.69 86 CYS A N 1
ATOM 728 C CA . CYS A 1 86 ? -8.627 -8.047 -10.814 1.00 53.69 86 CYS A CA 1
ATOM 729 C C . CYS A 1 86 ? -9.284 -9.339 -11.302 1.00 53.69 86 CYS A C 1
ATOM 731 O O . CYS A 1 86 ? -10.432 -9.616 -10.974 1.00 53.69 86 CYS A O 1
ATOM 733 N N . GLU A 1 87 ? -8.611 -10.114 -12.142 1.00 52.53 87 GLU A N 1
ATOM 734 C CA . GLU A 1 87 ? -9.161 -11.408 -12.521 1.00 52.53 87 GLU A CA 1
ATOM 735 C C . GLU A 1 87 ? -9.288 -12.270 -11.253 1.00 52.53 87 GLU A C 1
ATOM 737 O O . GLU A 1 87 ? -8.354 -12.344 -10.451 1.00 52.53 87 GLU A O 1
ATOM 742 N N . LYS A 1 88 ? -10.447 -12.909 -11.039 1.00 50.66 88 LYS A N 1
ATOM 743 C CA . LYS A 1 88 ? -10.674 -13.839 -9.912 1.00 50.66 88 LYS A CA 1
ATOM 744 C C . LYS A 1 88 ? -9.539 -14.859 -9.759 1.00 50.66 88 LYS A C 1
ATOM 746 O O . LYS A 1 88 ? -9.207 -15.226 -8.638 1.00 50.66 88 LYS A O 1
ATOM 751 N N . THR A 1 89 ? -8.895 -15.225 -10.863 1.00 50.84 89 THR A N 1
ATOM 752 C CA . THR A 1 89 ? -7.696 -16.069 -10.946 1.00 50.84 89 THR A CA 1
ATOM 753 C C . THR A 1 89 ? -6.554 -15.629 -10.018 1.00 50.84 89 THR A C 1
ATOM 755 O O . THR A 1 89 ? -5.890 -16.486 -9.442 1.00 50.84 89 THR A O 1
ATOM 758 N N . TYR A 1 90 ? -6.334 -14.326 -9.793 1.00 53.12 90 TYR A N 1
ATOM 759 C CA . TYR A 1 90 ? -5.264 -13.840 -8.901 1.00 53.12 90 TYR A CA 1
ATOM 760 C C . TYR A 1 90 ? -5.522 -14.123 -7.414 1.00 53.12 90 TYR A C 1
ATOM 762 O O . TYR A 1 90 ? -4.575 -14.173 -6.627 1.00 53.12 90 TYR A O 1
ATOM 770 N N . ILE A 1 91 ? -6.790 -14.284 -7.024 1.00 55.50 91 ILE A N 1
ATOM 771 C CA . ILE A 1 91 ? -7.207 -14.548 -5.639 1.00 55.50 91 ILE A CA 1
ATOM 772 C C . ILE A 1 91 ? -7.534 -16.034 -5.440 1.00 55.50 91 ILE A C 1
ATOM 774 O O . ILE A 1 91 ? -7.142 -16.606 -4.422 1.00 55.50 91 ILE A O 1
ATOM 778 N N . ASP A 1 92 ? -8.225 -16.642 -6.407 1.00 54.03 92 ASP A N 1
ATOM 779 C CA . ASP A 1 92 ? -8.830 -17.972 -6.293 1.00 54.03 92 ASP A CA 1
ATOM 780 C C . ASP A 1 92 ? -7.978 -19.088 -6.938 1.00 54.03 92 ASP A C 1
ATOM 782 O O . ASP A 1 92 ? -7.949 -20.199 -6.409 1.00 54.03 92 ASP A O 1
ATOM 786 N N . ASP A 1 93 ? -7.242 -18.807 -8.027 1.00 46.47 93 ASP A N 1
ATOM 787 C CA . ASP A 1 93 ? -6.550 -19.832 -8.840 1.00 46.47 93 ASP A CA 1
ATOM 788 C C . ASP A 1 93 ? -5.026 -19.894 -8.640 1.00 46.47 93 ASP A C 1
ATOM 790 O O . ASP A 1 93 ? -4.346 -20.684 -9.301 1.00 46.47 93 ASP A O 1
ATOM 794 N N . TYR A 1 94 ? -4.452 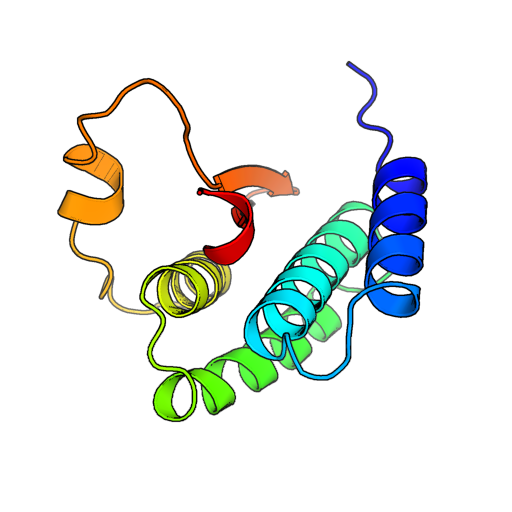-19.122 -7.710 1.00 48.62 94 TYR A N 1
ATOM 795 C CA . TYR A 1 94 ? -3.034 -19.269 -7.361 1.00 48.62 94 TYR A CA 1
ATOM 796 C C . TYR A 1 94 ? -2.831 -20.541 -6.514 1.00 48.62 94 TYR A C 1
ATOM 798 O O . TYR A 1 94 ? -2.794 -20.506 -5.284 1.00 48.62 94 TYR A O 1
ATOM 806 N N . GLN A 1 95 ? -2.754 -21.688 -7.199 1.00 40.09 95 GLN A N 1
ATOM 807 C CA . GLN A 1 95 ? -2.672 -23.036 -6.624 1.00 40.09 95 GLN A CA 1
ATOM 808 C C . GLN A 1 95 ? -1.280 -23.454 -6.126 1.00 40.09 95 GLN A C 1
ATOM 810 O O . GLN A 1 95 ? -1.114 -24.590 -5.691 1.00 40.09 95 GLN A O 1
ATOM 815 N N . ASP A 1 96 ? -0.297 -22.557 -6.078 1.00 43.28 96 ASP A N 1
ATOM 816 C CA . ASP A 1 96 ? 0.934 -22.822 -5.331 1.00 43.28 96 ASP A CA 1
ATOM 817 C C . ASP A 1 96 ? 0.740 -22.374 -3.883 1.00 43.28 96 ASP A C 1
ATOM 819 O O . ASP A 1 96 ? 1.123 -21.280 -3.464 1.00 43.28 96 ASP A O 1
ATOM 823 N N . GLY A 1 97 ? 0.098 -23.245 -3.100 1.00 43.59 97 GLY A N 1
ATOM 824 C CA . GLY A 1 97 ? -0.231 -23.075 -1.680 1.00 43.59 97 GLY A CA 1
ATOM 825 C C . GLY A 1 97 ? 0.961 -22.893 -0.723 1.00 43.59 97 GLY A C 1
ATOM 826 O O . GLY A 1 97 ? 0.834 -23.210 0.457 1.00 43.59 97 GLY A O 1
ATOM 827 N N . LEU A 1 98 ? 2.107 -22.389 -1.191 1.00 43.66 98 LEU A N 1
ATOM 828 C CA . LEU A 1 98 ? 3.332 -22.212 -0.415 1.00 43.66 98 LEU A CA 1
ATOM 829 C C . LEU A 1 98 ? 3.724 -20.754 -0.139 1.00 43.66 98 LEU A C 1
ATOM 831 O O . LEU A 1 98 ? 4.531 -20.540 0.765 1.00 43.66 98 LEU A O 1
ATOM 835 N N . THR A 1 99 ? 3.158 -19.725 -0.788 1.00 48.53 99 THR A N 1
ATOM 836 C CA . THR A 1 99 ? 3.357 -18.336 -0.310 1.00 48.53 99 THR A CA 1
ATOM 837 C C . THR A 1 99 ? 2.293 -17.365 -0.831 1.00 48.53 99 THR A C 1
ATOM 839 O O . THR A 1 99 ? 2.361 -16.891 -1.959 1.00 48.53 99 THR A O 1
ATOM 842 N N . LYS A 1 100 ? 1.317 -16.978 0.004 1.00 57.25 100 LYS A N 1
ATOM 843 C CA . LYS A 1 100 ? 0.526 -15.769 -0.282 1.00 57.25 100 LYS A CA 1
ATOM 844 C C . LYS A 1 100 ? 1.477 -14.571 -0.221 1.00 57.25 100 LYS A C 1
ATOM 846 O O . LYS A 1 100 ? 1.943 -14.218 0.859 1.00 57.25 100 LYS A O 1
ATOM 851 N N . TYR A 1 101 ? 1.764 -13.939 -1.360 1.00 71.88 101 TYR A N 1
ATOM 852 C CA . TYR A 1 101 ? 2.650 -12.764 -1.447 1.00 71.88 101 TYR 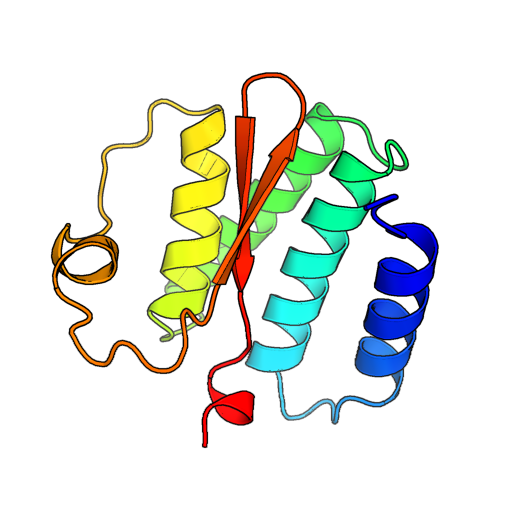A CA 1
ATOM 853 C C . TYR A 1 101 ? 1.997 -11.465 -0.965 1.00 71.88 101 TYR A C 1
ATOM 855 O O . TYR A 1 101 ? 2.510 -10.372 -1.208 1.00 71.88 101 TYR A O 1
ATOM 863 N 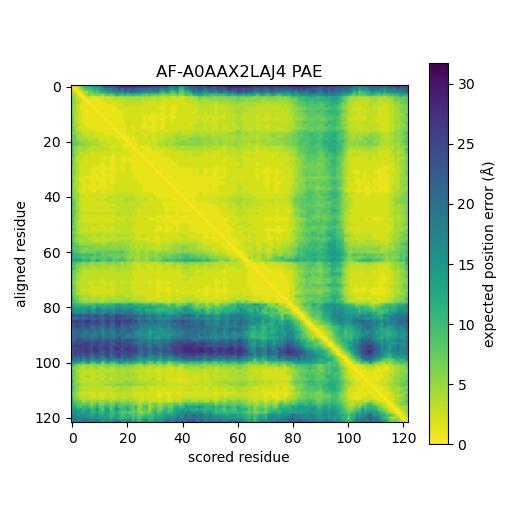N . TYR A 1 102 ? 0.861 -11.582 -0.287 1.00 78.44 102 TYR A N 1
ATOM 864 C CA . TYR A 1 102 ? 0.135 -10.479 0.296 1.00 78.44 102 TYR A CA 1
ATOM 865 C C . TYR A 1 102 ? -0.451 -10.869 1.652 1.00 78.44 102 TYR A C 1
ATOM 867 O O . TYR A 1 102 ? -0.751 -12.035 1.919 1.00 78.44 102 TYR A O 1
ATOM 875 N N . LEU A 1 103 ? -0.640 -9.873 2.511 1.00 84.31 103 LEU A N 1
ATOM 876 C CA . LEU A 1 103 ? -1.374 -10.009 3.762 1.00 84.31 103 LEU A CA 1
ATOM 877 C C . LEU A 1 103 ? -2.522 -9.008 3.768 1.00 84.31 103 LEU A C 1
ATOM 879 O O . LEU A 1 103 ? -2.340 -7.831 3.461 1.00 84.31 103 LEU A O 1
ATOM 883 N N . LEU A 1 104 ? -3.701 -9.480 4.165 1.00 87.94 104 LEU A N 1
ATOM 884 C CA . LEU A 1 104 ? -4.850 -8.620 4.412 1.00 87.94 104 LEU A CA 1
ATOM 885 C C . LEU A 1 104 ? -4.829 -8.172 5.871 1.00 87.94 104 LEU A C 1
ATOM 887 O O . LEU A 1 104 ? -4.809 -8.994 6.793 1.00 87.94 104 LEU A O 1
ATOM 891 N N . ILE A 1 105 ? -4.817 -6.862 6.086 1.00 88.25 105 ILE A N 1
ATOM 892 C CA . ILE A 1 105 ? -4.807 -6.257 7.407 1.00 88.25 105 ILE A CA 1
ATOM 893 C C . ILE A 1 105 ? -6.144 -5.549 7.647 1.00 88.25 105 ILE A C 1
ATOM 895 O O . ILE A 1 105 ? -6.466 -4.597 6.934 1.00 88.25 105 ILE A O 1
ATOM 899 N N . PRO A 1 106 ? -6.918 -5.979 8.659 1.00 89.56 106 PRO A N 1
ATOM 900 C CA . PRO A 1 106 ? -8.174 -5.330 8.997 1.00 89.56 106 PRO A CA 1
ATOM 901 C C . PRO A 1 106 ? -7.935 -3.944 9.606 1.00 89.56 106 PRO A C 1
ATOM 903 O O . PRO A 1 106 ? -7.058 -3.772 10.459 1.00 89.56 106 PRO A O 1
ATOM 906 N N . TYR A 1 107 ? -8.767 -2.982 9.214 1.00 91.31 107 TYR A N 1
ATOM 907 C CA . TYR A 1 107 ? -8.866 -1.648 9.801 1.00 91.31 107 TYR A CA 1
ATOM 908 C C . TYR A 1 107 ? -10.326 -1.189 9.803 1.00 91.31 107 TYR A C 1
ATOM 910 O O . TYR A 1 107 ? -10.894 -0.859 8.760 1.00 91.31 107 TYR A O 1
ATOM 918 N N . LYS A 1 108 ? -10.946 -1.142 10.988 1.00 90.69 108 LYS A N 1
ATOM 919 C CA . LYS A 1 108 ? -12.381 -0.848 11.143 1.00 90.69 108 LYS A CA 1
ATOM 920 C C . LYS A 1 108 ? -13.216 -1.811 10.280 1.00 90.69 108 LYS A C 1
ATOM 922 O O . LYS A 1 108 ? -13.147 -3.015 10.498 1.00 90.69 108 LYS A O 1
ATOM 927 N N . LYS A 1 109 ? -13.979 -1.295 9.310 1.00 89.56 109 LYS A N 1
ATOM 928 C CA . LYS A 1 109 ? -14.794 -2.082 8.366 1.00 89.56 109 LYS A CA 1
ATOM 929 C C . LYS A 1 109 ? -14.054 -2.496 7.083 1.00 89.56 109 LYS A C 1
ATOM 931 O O . LYS A 1 109 ? -14.656 -3.143 6.237 1.00 89.56 109 LYS A O 1
ATOM 936 N N . TYR A 1 110 ? -12.793 -2.095 6.923 1.00 90.81 110 TYR A N 1
ATOM 937 C CA . TYR A 1 110 ? -11.993 -2.306 5.715 1.00 90.81 110 TYR A CA 1
ATOM 938 C C . TYR A 1 110 ? -10.947 -3.404 5.921 1.00 90.81 110 TYR A C 1
ATOM 940 O O . TYR A 1 110 ? -10.510 -3.648 7.049 1.00 90.81 110 TYR A O 1
ATOM 948 N N . ASN A 1 111 ? -10.489 -4.014 4.829 1.00 90.06 111 ASN A N 1
ATOM 949 C CA . ASN A 1 111 ? -9.355 -4.935 4.820 1.00 90.06 111 ASN A CA 1
ATOM 950 C C . ASN A 1 111 ? -8.344 -4.478 3.773 1.00 90.06 111 ASN A C 1
ATOM 952 O O . ASN A 1 111 ? -8.618 -4.576 2.585 1.00 90.06 111 ASN A O 1
ATOM 956 N N . PHE A 1 112 ? -7.173 -4.012 4.200 1.00 92.69 112 PHE A N 1
ATOM 957 C CA . PHE A 1 112 ? -6.140 -3.511 3.293 1.00 92.69 112 PHE A CA 1
ATOM 958 C C . PHE A 1 112 ? -5.099 -4.576 2.961 1.00 92.69 112 PHE A C 1
ATOM 960 O O . PHE A 1 112 ? -4.650 -5.313 3.831 1.00 92.69 112 PHE A O 1
ATOM 967 N N . CYS A 1 113 ? -4.687 -4.638 1.703 1.00 91.31 113 CYS A N 1
ATOM 968 C CA . CYS A 1 113 ? -3.668 -5.532 1.182 1.00 91.31 113 CYS A CA 1
ATOM 969 C C . CYS A 1 113 ? -2.276 -4.896 1.270 1.00 91.31 113 CYS A C 1
ATOM 971 O O . CYS A 1 113 ? -1.994 -3.902 0.597 1.00 91.31 113 CYS A O 1
ATOM 973 N N . ILE A 1 114 ? -1.380 -5.509 2.045 1.00 90.31 114 ILE A N 1
ATOM 974 C CA . ILE A 1 114 ? 0.069 -5.297 1.930 1.00 90.31 114 ILE A CA 1
ATOM 975 C C . ILE A 1 114 ? 0.672 -6.387 1.043 1.00 90.31 114 ILE A C 1
ATOM 977 O O . ILE A 1 114 ? 0.270 -7.541 1.157 1.00 90.31 114 ILE A O 1
ATOM 981 N N . GLY A 1 115 ? 1.619 -6.043 0.174 1.00 85.38 115 GLY A N 1
ATOM 982 C CA . GLY A 1 115 ? 2.229 -6.963 -0.791 1.00 85.38 115 GLY A CA 1
ATOM 983 C C . GLY A 1 115 ? 3.743 -7.074 -0.619 1.00 85.38 115 GLY A C 1
ATOM 984 O O . GLY A 1 115 ? 4.399 -6.130 -0.184 1.00 85.38 115 GLY A O 1
ATOM 985 N N . LEU A 1 116 ? 4.319 -8.221 -0.970 1.00 77.00 116 LEU A N 1
ATOM 986 C CA . LEU A 1 116 ? 5.767 -8.401 -1.089 1.00 77.00 116 LEU A CA 1
ATOM 987 C C . LEU A 1 116 ? 6.220 -8.099 -2.516 1.00 77.00 116 LEU A C 1
ATOM 989 O O . LEU A 1 116 ? 5.561 -8.510 -3.474 1.00 77.00 116 LEU A O 1
ATOM 993 N N . SER A 1 117 ? 7.366 -7.429 -2.651 1.00 70.94 117 SER A N 1
ATOM 994 C CA . SER A 1 117 ? 7.990 -7.185 -3.954 1.00 70.94 117 SER A CA 1
ATOM 995 C C . SER A 1 117 ? 8.258 -8.495 -4.703 1.00 70.94 117 SER A C 1
ATOM 997 O O . SER A 1 117 ? 8.687 -9.458 -4.061 1.00 70.94 117 SER A O 1
ATOM 999 N N . PRO A 1 118 ? 8.049 -8.554 -6.035 1.00 63.31 118 PRO A N 1
ATOM 1000 C CA . PRO A 1 118 ? 8.388 -9.715 -6.857 1.00 63.31 118 PRO A CA 1
ATOM 1001 C C . PRO A 1 118 ? 9.852 -10.133 -6.739 1.00 63.31 118 PRO A C 1
ATOM 1003 O O . PRO A 1 118 ? 10.148 -11.322 -6.735 1.00 63.31 118 PRO A O 1
ATOM 1006 N N . ASN A 1 119 ? 10.761 -9.172 -6.562 1.00 63.59 119 ASN A N 1
ATOM 1007 C CA . ASN A 1 119 ? 12.200 -9.430 -6.453 1.00 63.59 119 ASN A CA 1
ATOM 1008 C C . ASN A 1 119 ? 12.595 -10.152 -5.154 1.00 63.59 119 ASN A C 1
ATOM 1010 O O . ASN A 1 119 ? 13.734 -10.577 -5.015 1.00 63.59 119 ASN A O 1
ATOM 1014 N N . TRP A 1 120 ? 11.666 -10.289 -4.205 1.00 59.81 120 TRP A N 1
ATOM 1015 C CA . TRP A 1 120 ? 11.855 -11.020 -2.947 1.00 59.81 120 TRP A CA 1
ATOM 1016 C C . TRP A 1 120 ? 11.181 -12.399 -2.987 1.00 59.81 120 TRP A C 1
ATOM 1018 O O . TRP A 1 120 ? 11.094 -13.072 -1.961 1.00 59.81 120 TRP A O 1
ATOM 1028 N N . ARG A 1 121 ? 10.636 -12.787 -4.149 1.00 56.78 121 ARG A N 1
ATOM 1029 C CA . ARG A 1 121 ? 9.910 -14.047 -4.366 1.00 56.78 121 ARG A CA 1
ATOM 1030 C C . ARG A 1 121 ? 10.770 -15.136 -5.004 1.00 56.78 121 ARG A C 1
ATOM 1032 O O . ARG A 1 121 ? 10.291 -16.263 -5.094 1.00 56.78 121 ARG A O 1
ATOM 1039 N N . TYR A 1 122 ? 11.988 -14.795 -5.427 1.00 46.25 122 TYR A N 1
ATOM 1040 C CA . TYR A 1 122 ? 12.951 -15.674 -6.091 1.00 46.25 122 TYR A CA 1
ATOM 1041 C C . TYR A 1 122 ? 14.234 -15.795 -5.272 1.00 46.25 122 TYR A C 1
ATOM 1043 O O . TYR A 1 122 ? 14.681 -14.755 -4.735 1.00 46.25 122 TYR A O 1
#

pLDDT: mean 81.62, std 16.43, range [40.09, 97.56]

Foldseek 3Di:
DPPPLVVVLVVLVVCLVPPPPVVVQQNLLSVLLNLVSCVQVVVDDPVVSLVVLVVLVVCVVVDPDVQSVVQSQLQNVQPDPDPPPDDVCLVPVPPPPPDDQWDWDDDDSGTHIRGHGPVVVD

Solvent-accessible surface area (backbone atoms only — not comparable to full-atom values): 7506 Å² total; per-residue (Å²): 129,88,79,60,56,69,60,50,51,52,52,49,55,49,48,65,70,69,52,59,83,86,48,52,68,46,52,51,40,49,49,54,38,45,52,52,50,34,41,72,63,66,75,43,53,71,68,58,46,53,60,53,50,51,60,55,55,73,45,42,92,79,47,101,42,73,63,64,46,46,39,49,54,57,39,49,46,61,81,43,100,56,80,84,79,68,58,64,54,79,78,75,59,64,78,68,90,82,65,81,59,53,49,78,44,79,49,92,96,34,61,40,54,35,61,61,46,73,85,76,74,112

Organism: Streptococcus pneumoniae (NCBI:txid1313)